Protein AF-A0A2G4JCY8-F1 (afdb_monomer)

Mean predicted aligned error: 13.97 Å

pLDDT: mean 80.03, std 12.87, range [49.38, 96.06]

Secondary structure (DSSP, 8-state):
----------S--HHHHHHHHHHHHHTT--HHHHHHHHHHHHHH---HHHHHHHHHHTT----THHHHHHHHHHH-TT-

Sequence (79 aa):
MPATVTLSVKNVPTAVAKRLKERAARNHRSRQGELQAILEEAGRSTPVGELATFVRRLALSTPSESAKMIREDRDDPRR

Radius of gyration: 23.47 Å; Cα contacts (8 Å, |Δi|>4): 16; chains: 1; bounding box: 53×44×54 Å

Foldseek 3Di:
DDDDDDDDDPPDPPVRVVVLCVVCVVVVHDSVVSVVVVVVVVVVDPPVVNVVVVCVVVVPPPPVVVVVVVCCVVVVPPD

Structure (mmCIF, N/CA/C/O backbone):
data_AF-A0A2G4JCY8-F1
#
_entry.id   AF-A0A2G4JCY8-F1
#
loop_
_atom_site.group_PDB
_atom_site.id
_atom_site.type_symbol
_atom_site.label_atom_id
_atom_site.label_alt_id
_atom_site.label_comp_id
_atom_site.label_asym_id
_atom_site.label_entity_id
_atom_site.label_seq_id
_atom_site.pdbx_PDB_ins_code
_atom_site.Cartn_x
_atom_site.Cartn_y
_atom_site.Cartn_z
_atom_site.occupancy
_atom_site.B_iso_or_equiv
_atom_site.auth_seq_id
_atom_site.auth_comp_id
_atom_site.auth_asym_id
_atom_site.auth_atom_id
_atom_site.pdbx_PDB_model_num
ATOM 1 N N . MET A 1 1 ? 13.803 18.450 6.773 1.00 49.38 1 MET A N 1
ATOM 2 C CA . MET A 1 1 ? 12.624 17.652 7.178 1.00 49.38 1 MET A CA 1
ATOM 3 C C . MET A 1 1 ? 12.031 17.041 5.921 1.00 49.38 1 MET A C 1
ATOM 5 O O . MET A 1 1 ? 11.849 17.803 4.978 1.00 49.38 1 MET A O 1
ATOM 9 N N . PRO A 1 2 ? 11.814 15.717 5.831 1.00 64.69 2 PRO A N 1
ATOM 10 C CA . PRO A 1 2 ? 11.166 15.147 4.653 1.00 64.69 2 PRO A CA 1
ATOM 11 C C . PRO A 1 2 ? 9.747 15.717 4.522 1.00 64.69 2 PRO A C 1
ATOM 13 O O . PRO A 1 2 ? 9.030 15.831 5.517 1.00 64.69 2 PRO A O 1
ATOM 16 N N . ALA A 1 3 ? 9.359 16.113 3.309 1.00 79.50 3 ALA A N 1
ATOM 17 C CA . ALA A 1 3 ? 8.011 16.594 3.034 1.00 79.50 3 ALA A CA 1
ATOM 18 C C . ALA A 1 3 ? 7.022 15.426 3.168 1.00 79.50 3 ALA A C 1
ATOM 20 O O . ALA A 1 3 ? 7.215 14.375 2.558 1.00 79.50 3 ALA A O 1
ATOM 21 N N . THR A 1 4 ? 5.978 15.599 3.978 1.00 80.00 4 THR A N 1
ATOM 22 C CA . THR A 1 4 ? 4.905 14.608 4.132 1.00 80.00 4 THR A CA 1
ATOM 23 C C . THR A 1 4 ? 3.664 15.071 3.379 1.00 80.00 4 THR A C 1
ATOM 25 O O . THR A 1 4 ? 3.372 16.264 3.315 1.00 80.00 4 THR A O 1
ATOM 28 N N . VAL A 1 5 ? 2.945 14.123 2.779 1.00 86.19 5 VAL A N 1
ATOM 29 C CA . VAL A 1 5 ? 1.700 14.371 2.042 1.00 86.19 5 VAL A CA 1
ATOM 30 C C . VAL A 1 5 ? 0.607 13.497 2.642 1.00 86.19 5 VAL A C 1
ATOM 32 O O . VAL A 1 5 ? 0.807 12.303 2.863 1.00 86.19 5 VAL A O 1
ATOM 35 N N . THR A 1 6 ? -0.558 14.086 2.899 1.00 88.19 6 THR A N 1
ATOM 36 C CA . THR A 1 6 ? -1.728 13.3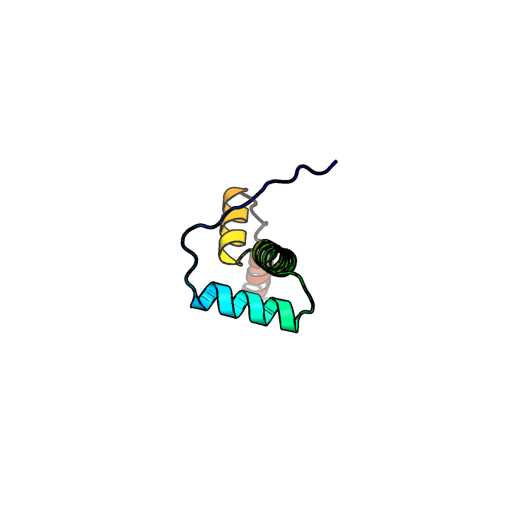56 3.393 1.00 88.19 6 THR A CA 1
ATOM 37 C C . THR A 1 6 ? -2.523 12.794 2.221 1.00 88.19 6 THR A C 1
ATOM 39 O O . THR A 1 6 ? -2.966 13.539 1.350 1.00 88.19 6 THR A O 1
ATOM 42 N N . LEU A 1 7 ? -2.752 11.482 2.225 1.00 83.62 7 LEU A N 1
ATOM 43 C CA . LEU A 1 7 ? -3.603 10.798 1.253 1.00 83.62 7 LEU A CA 1
ATOM 44 C C . LEU A 1 7 ? -4.943 10.441 1.902 1.00 83.62 7 LEU A C 1
ATOM 46 O O . LEU A 1 7 ? -4.983 9.912 3.011 1.00 83.62 7 LEU A O 1
ATOM 50 N N . SER A 1 8 ? -6.044 10.712 1.202 1.00 88.06 8 SER A N 1
ATOM 51 C CA . SER A 1 8 ? -7.394 10.335 1.630 1.00 88.06 8 SER A CA 1
ATOM 52 C C . SER A 1 8 ? -8.071 9.523 0.533 1.00 88.06 8 SER A C 1
ATOM 54 O O . SER A 1 8 ? -8.156 9.970 -0.610 1.00 88.06 8 SER A O 1
ATOM 56 N N . VAL A 1 9 ? -8.557 8.331 0.880 1.00 84.19 9 VAL A N 1
ATOM 57 C CA . VAL A 1 9 ? -9.278 7.448 -0.044 1.00 84.19 9 VAL A CA 1
ATOM 58 C C . VAL A 1 9 ? -10.758 7.472 0.323 1.00 84.19 9 VAL A C 1
ATOM 60 O O . VAL A 1 9 ? -11.142 7.051 1.415 1.00 84.19 9 VAL A O 1
ATOM 63 N N . LYS A 1 10 ? -11.595 7.983 -0.581 1.00 89.12 10 LYS A N 1
ATOM 64 C CA . LYS A 1 10 ? -13.052 8.049 -0.394 1.00 89.12 10 LYS A CA 1
ATOM 65 C C . LYS A 1 10 ? -13.721 6.773 -0.906 1.00 89.12 10 LYS A C 1
ATOM 67 O O . LYS A 1 10 ? -13.200 6.120 -1.804 1.00 89.12 10 LYS A O 1
ATOM 72 N N . ASN A 1 11 ? -14.894 6.452 -0.357 1.00 89.31 11 ASN A N 1
ATOM 73 C CA . ASN A 1 11 ? -15.756 5.350 -0.812 1.00 89.31 11 ASN A CA 1
ATOM 74 C C . ASN A 1 11 ? -15.086 3.964 -0.794 1.00 89.31 11 ASN A C 1
ATOM 76 O O . ASN A 1 11 ? -15.299 3.147 -1.687 1.00 89.31 11 ASN A O 1
ATOM 80 N N . VAL A 1 12 ? -14.276 3.682 0.230 1.00 87.69 12 VAL A N 1
ATOM 81 C CA . VAL A 1 12 ? -13.651 2.362 0.389 1.00 87.69 12 VAL A CA 1
ATOM 82 C C . VAL A 1 12 ? -14.734 1.316 0.686 1.00 87.69 12 VAL A C 1
ATOM 84 O O . VAL A 1 12 ? -15.464 1.475 1.669 1.00 87.69 12 VAL A O 1
ATOM 87 N N . PRO A 1 13 ? -14.829 0.222 -0.096 1.00 94.25 13 PRO A N 1
ATOM 88 C CA . PRO A 1 13 ? -15.767 -0.852 0.196 1.00 94.25 13 PRO A CA 1
ATOM 89 C C . PRO A 1 13 ? -15.544 -1.413 1.603 1.00 94.25 13 PRO A C 1
ATOM 91 O O . PRO A 1 13 ? -14.411 -1.680 2.015 1.00 94.25 13 PRO A O 1
ATOM 94 N N . THR A 1 14 ? -16.627 -1.650 2.339 1.00 93.19 14 THR A N 1
ATOM 95 C CA . THR A 1 14 ? -16.572 -2.093 3.744 1.00 93.19 14 THR A CA 1
ATOM 96 C C . THR A 1 14 ? -15.790 -3.395 3.918 1.00 93.19 14 THR A C 1
ATOM 98 O O . THR A 1 14 ? -15.021 -3.536 4.870 1.00 93.19 14 THR A O 1
ATOM 101 N N . ALA A 1 15 ? -15.907 -4.318 2.961 1.00 93.31 15 ALA A N 1
ATOM 102 C CA . ALA A 1 15 ? -15.142 -5.562 2.936 1.00 93.31 15 ALA A CA 1
ATOM 103 C C . ALA A 1 15 ? -13.623 -5.320 2.859 1.00 93.31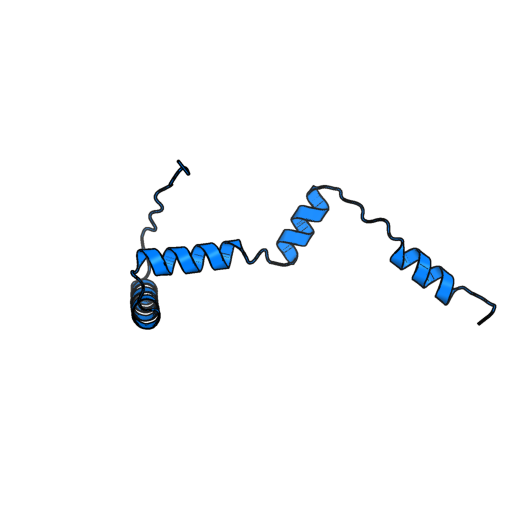 15 ALA A C 1
ATOM 105 O O . ALA A 1 15 ? -12.853 -5.998 3.540 1.00 93.31 15 ALA A O 1
ATOM 106 N N . VAL A 1 16 ? -13.186 -4.330 2.075 1.00 91.06 16 VAL A N 1
ATOM 107 C CA . VAL A 1 16 ? -11.768 -3.961 1.939 1.00 91.06 16 VAL A CA 1
ATOM 108 C C . VAL A 1 16 ? -11.265 -3.321 3.230 1.00 91.06 16 VAL A C 1
ATOM 110 O O . VAL A 1 16 ? -10.225 -3.722 3.749 1.00 91.06 16 VAL A O 1
ATOM 113 N N . ALA A 1 17 ? -12.036 -2.396 3.808 1.00 92.25 17 ALA A N 1
ATOM 114 C CA . ALA A 1 17 ? -11.695 -1.769 5.084 1.00 92.25 17 ALA A CA 1
ATOM 115 C C . ALA A 1 17 ? -11.589 -2.796 6.229 1.00 92.25 17 ALA A C 1
ATOM 117 O O . ALA A 1 17 ? -10.679 -2.716 7.060 1.00 92.25 17 ALA A O 1
ATOM 118 N N . LYS A 1 18 ? -12.483 -3.796 6.252 1.00 95.75 18 LYS A N 1
ATOM 119 C CA . LYS A 1 18 ? -12.452 -4.899 7.223 1.00 95.75 18 LYS A CA 1
ATOM 120 C C . LYS A 1 18 ? -11.189 -5.748 7.066 1.00 95.75 18 LYS A C 1
ATOM 122 O O . LYS A 1 18 ? -10.464 -5.923 8.043 1.00 95.75 18 LYS A O 1
ATOM 127 N N . ARG A 1 19 ? -10.873 -6.183 5.842 1.00 93.56 19 ARG A N 1
ATOM 128 C CA . ARG A 1 19 ? -9.649 -6.949 5.543 1.00 93.56 19 ARG A CA 1
ATOM 129 C C . ARG A 1 19 ? -8.382 -6.184 5.922 1.00 93.56 19 ARG A C 1
ATOM 131 O O . ARG A 1 19 ? -7.469 -6.770 6.495 1.00 93.56 19 ARG A O 1
ATOM 138 N N . LEU A 1 20 ? -8.334 -4.876 5.653 1.00 93.50 20 LEU A N 1
ATOM 139 C CA . LEU A 1 2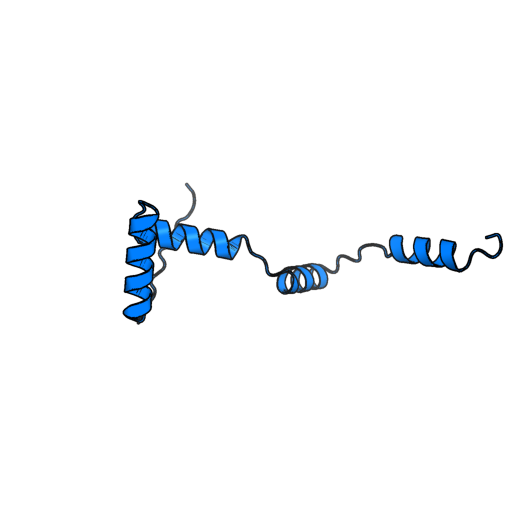0 ? -7.201 -4.031 6.039 1.00 93.50 20 LEU A CA 1
ATOM 140 C C . LEU A 1 20 ? -7.046 -3.967 7.564 1.00 93.50 20 LEU A C 1
ATOM 142 O O . LEU A 1 20 ? -5.936 -4.098 8.072 1.00 93.50 20 LEU A O 1
ATOM 146 N N . LYS A 1 21 ? -8.151 -3.818 8.307 1.00 93.69 21 LYS A N 1
ATOM 147 C CA . LYS A 1 21 ? -8.139 -3.824 9.779 1.00 93.69 21 LYS A CA 1
ATOM 148 C C . LYS A 1 21 ? -7.648 -5.163 10.340 1.00 93.69 21 LYS A C 1
ATOM 150 O O . LYS A 1 21 ? -6.834 -5.165 11.256 1.00 93.69 21 LYS A O 1
ATOM 155 N N . GLU A 1 22 ? -8.127 -6.281 9.802 1.00 96.06 22 GLU A N 1
ATOM 156 C CA . GLU A 1 22 ? -7.706 -7.628 10.213 1.00 96.06 22 GLU A CA 1
ATOM 157 C C . GLU A 1 22 ? -6.225 -7.875 9.904 1.00 96.06 22 GLU A C 1
ATOM 159 O O . GLU A 1 22 ? -5.491 -8.395 10.742 1.00 96.06 22 GLU A O 1
ATOM 164 N N . ARG A 1 23 ? -5.756 -7.456 8.722 1.00 95.38 23 ARG A N 1
ATOM 165 C CA . ARG A 1 23 ? -4.340 -7.523 8.339 1.00 95.38 23 ARG A CA 1
ATOM 166 C C . ARG A 1 23 ? -3.467 -6.685 9.278 1.00 95.38 23 ARG A C 1
ATOM 168 O O . ARG A 1 23 ? -2.477 -7.202 9.781 1.00 95.38 23 ARG A O 1
ATOM 175 N N . ALA A 1 24 ? -3.880 -5.457 9.588 1.00 95.31 24 ALA A N 1
ATOM 176 C CA . ALA A 1 24 ? -3.180 -4.588 10.532 1.00 95.31 24 ALA A CA 1
ATOM 177 C C . ALA A 1 24 ? -3.089 -5.215 11.936 1.00 95.31 24 ALA A C 1
ATOM 179 O O . ALA A 1 24 ? -2.017 -5.219 12.535 1.00 95.31 24 ALA A O 1
ATOM 180 N N . ALA A 1 25 ? -4.182 -5.815 12.429 1.00 95.12 25 ALA A N 1
ATOM 181 C CA . ALA A 1 25 ? -4.198 -6.516 13.715 1.00 95.12 25 ALA A CA 1
AT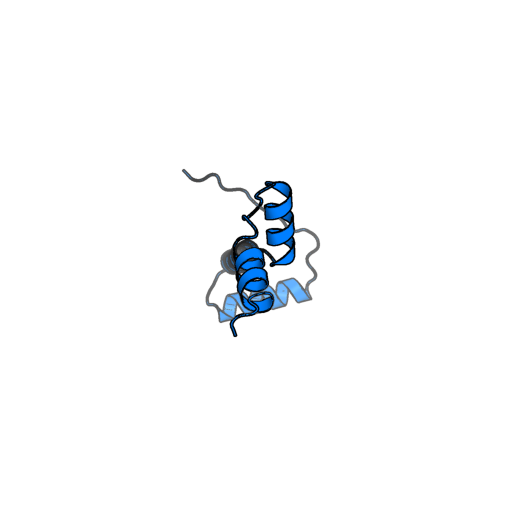OM 182 C C . ALA A 1 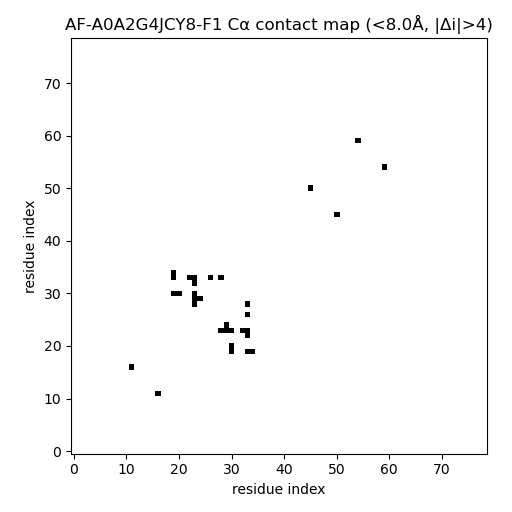25 ? -3.237 -7.716 13.741 1.00 95.12 25 ALA A C 1
ATOM 184 O O . ALA A 1 25 ? -2.488 -7.865 14.702 1.00 95.12 25 ALA A O 1
ATOM 185 N N . ARG A 1 26 ? -3.209 -8.528 12.672 1.00 95.38 26 ARG A N 1
ATOM 186 C CA . ARG A 1 26 ? -2.269 -9.658 12.540 1.00 95.38 26 ARG A CA 1
ATOM 187 C C . ARG A 1 26 ? -0.809 -9.214 12.496 1.00 95.38 26 ARG A C 1
ATOM 189 O O . ARG A 1 26 ? 0.043 -9.885 13.059 1.00 95.38 26 ARG A O 1
ATOM 196 N N . ASN A 1 27 ? -0.531 -8.086 11.850 1.00 93.00 27 ASN A N 1
ATOM 197 C CA . ASN A 1 27 ? 0.820 -7.539 11.734 1.00 93.00 27 ASN A CA 1
ATOM 198 C C . ASN A 1 27 ? 1.220 -6.663 12.931 1.00 93.00 27 ASN A C 1
ATOM 200 O O . ASN A 1 27 ? 2.288 -6.056 12.897 1.00 93.00 27 ASN A O 1
ATOM 204 N N . HIS A 1 28 ? 0.369 -6.560 13.961 1.00 95.06 28 HIS A N 1
ATOM 205 C CA . HIS A 1 28 ? 0.563 -5.690 15.125 1.00 95.06 28 HIS A CA 1
ATOM 206 C C . HIS A 1 28 ? 0.842 -4.221 14.753 1.00 95.06 28 HIS A C 1
ATOM 208 O O . HIS A 1 28 ? 1.617 -3.525 15.405 1.00 95.06 28 HIS A O 1
ATOM 214 N N . ARG A 1 29 ? 0.201 -3.735 13.683 1.00 92.00 29 ARG A N 1
ATOM 215 C CA . ARG A 1 29 ? 0.351 -2.373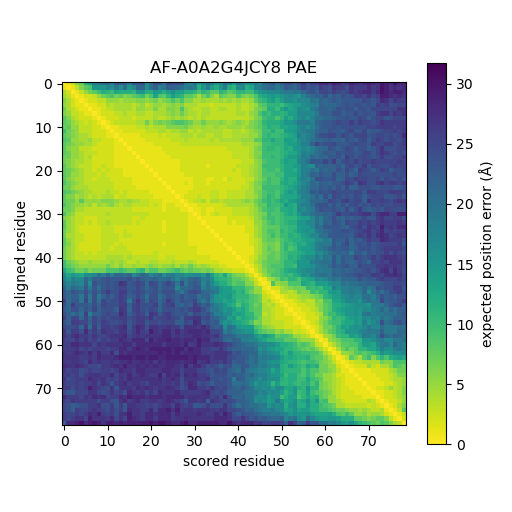 13.155 1.00 92.00 29 ARG A CA 1
ATOM 216 C C . ARG A 1 29 ? -0.951 -1.590 13.271 1.00 92.00 29 ARG A C 1
ATOM 218 O O . ARG A 1 29 ? -2.049 -2.145 13.300 1.00 92.00 29 ARG A O 1
ATOM 225 N N . SER A 1 30 ? -0.838 -0.262 13.289 1.00 95.00 30 SER A N 1
ATOM 226 C CA . SER A 1 30 ? -2.001 0.606 13.094 1.00 95.00 30 SER A CA 1
ATOM 227 C C . SER A 1 30 ? -2.521 0.476 11.657 1.00 95.00 30 SER A C 1
ATOM 229 O O . SER A 1 30 ? -1.791 0.077 10.752 1.00 95.00 30 SER A O 1
ATOM 231 N N . ARG A 1 31 ? -3.781 0.857 11.409 1.00 90.06 31 ARG A N 1
ATOM 232 C CA . ARG A 1 31 ? -4.344 0.850 10.042 1.00 90.06 31 ARG A CA 1
ATOM 233 C C . ARG A 1 31 ? -3.537 1.725 9.082 1.00 90.06 31 ARG A C 1
ATOM 235 O O . ARG A 1 31 ? -3.330 1.334 7.940 1.00 90.06 31 ARG A O 1
ATOM 242 N N . GLN A 1 32 ? -3.081 2.882 9.564 1.00 89.94 32 GLN A N 1
ATOM 243 C CA . GLN A 1 32 ? -2.247 3.797 8.789 1.00 89.94 32 GLN A CA 1
ATOM 244 C C . GLN A 1 32 ? -0.884 3.172 8.482 1.00 89.94 32 GLN A C 1
ATOM 246 O O . GLN A 1 32 ? -0.435 3.231 7.344 1.00 89.94 32 GLN A O 1
ATOM 251 N N . GLY A 1 33 ? -0.259 2.525 9.470 1.00 90.94 33 GLY A N 1
ATOM 252 C CA . GLY A 1 33 ? 1.020 1.840 9.282 1.00 90.94 33 GLY A CA 1
ATOM 253 C C . GLY A 1 33 ? 0.918 0.649 8.331 1.00 90.94 33 GLY A C 1
ATOM 254 O O . GLY A 1 33 ? 1.808 0.434 7.516 1.00 90.94 33 GLY A O 1
ATOM 255 N N . GLU A 1 34 ? -0.186 -0.098 8.376 1.00 94.25 34 GLU A N 1
ATOM 256 C CA . GLU A 1 34 ? -0.430 -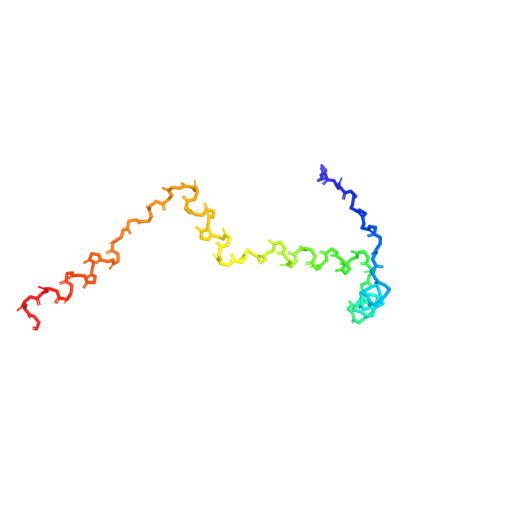1.188 7.429 1.00 94.25 34 GLU A CA 1
ATOM 257 C C . GLU A 1 34 ? -0.659 -0.666 6.006 1.00 94.25 34 GLU A C 1
ATOM 259 O O . GLU A 1 34 ? -0.102 -1.211 5.057 1.00 94.25 34 GLU A O 1
ATOM 264 N N . LEU A 1 35 ? -1.435 0.412 5.851 1.00 91.88 35 LEU A N 1
ATOM 265 C CA . LEU A 1 35 ? -1.636 1.046 4.550 1.00 91.88 35 LEU A CA 1
ATOM 266 C C . LEU A 1 35 ? -0.312 1.566 3.979 1.00 91.88 35 LEU A C 1
ATOM 268 O O . LEU A 1 35 ? -0.029 1.344 2.806 1.00 91.88 35 LEU A O 1
ATOM 272 N N . GLN A 1 36 ? 0.514 2.202 4.809 1.00 91.00 36 GLN A N 1
ATOM 273 C CA . GLN A 1 36 ? 1.841 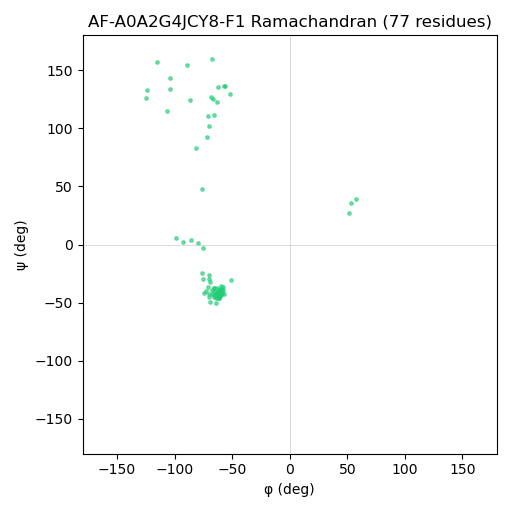2.653 4.411 1.00 91.00 36 GLN A CA 1
ATOM 274 C C . GLN A 1 36 ? 2.728 1.478 3.986 1.00 91.00 36 GLN A C 1
ATOM 276 O O . GLN A 1 36 ? 3.329 1.543 2.921 1.00 91.00 36 GLN A O 1
ATOM 281 N N . ALA A 1 37 ? 2.758 0.381 4.748 1.00 90.69 37 ALA A N 1
ATOM 282 C CA . ALA A 1 37 ? 3.542 -0.799 4.389 1.00 90.69 37 ALA A CA 1
ATOM 283 C C . ALA A 1 37 ? 3.132 -1.385 3.026 1.00 90.69 37 ALA A C 1
ATOM 285 O O . ALA A 1 37 ? 3.999 -1.719 2.222 1.00 90.69 37 ALA A O 1
ATOM 286 N N . ILE A 1 38 ? 1.824 -1.454 2.745 1.00 90.00 38 ILE A N 1
ATOM 287 C CA . ILE A 1 38 ? 1.298 -1.899 1.445 1.00 90.00 38 ILE A CA 1
ATOM 288 C C . ILE A 1 38 ? 1.720 -0.941 0.326 1.00 90.00 38 ILE A C 1
ATOM 290 O O . ILE A 1 38 ? 2.127 -1.394 -0.740 1.00 90.00 38 ILE A O 1
ATOM 294 N N . LEU A 1 39 ? 1.633 0.372 0.553 1.00 88.44 39 LEU A N 1
ATOM 295 C CA . LEU A 1 39 ? 2.030 1.373 -0.439 1.00 88.44 39 LEU A CA 1
ATOM 296 C C . LEU A 1 39 ? 3.535 1.335 -0.724 1.00 88.44 39 LEU A C 1
ATOM 298 O O . LEU A 1 39 ? 3.937 1.433 -1.878 1.00 88.44 39 LEU A O 1
ATOM 302 N N . GLU A 1 40 ? 4.369 1.155 0.299 1.00 88.00 40 GLU A N 1
ATOM 303 C CA . GLU A 1 40 ? 5.812 1.020 0.112 1.00 88.00 40 GLU A CA 1
ATOM 304 C C . GLU A 1 40 ? 6.182 -0.279 -0.618 1.00 88.00 40 GLU A C 1
ATOM 306 O O . GLU A 1 40 ? 7.084 -0.282 -1.451 1.00 88.00 40 GLU A O 1
ATOM 311 N N . GLU A 1 41 ? 5.501 -1.389 -0.321 1.00 87.12 41 GLU A N 1
ATOM 312 C CA . GLU A 1 41 ? 5.673 -2.658 -1.036 1.00 87.12 41 GLU A CA 1
ATOM 313 C C . GLU A 1 41 ? 5.257 -2.529 -2.509 1.00 87.12 41 GLU A C 1
ATOM 315 O O . GLU A 1 41 ? 6.019 -2.906 -3.400 1.00 87.12 41 GLU A O 1
ATOM 320 N N . ALA A 1 42 ? 4.100 -1.916 -2.772 1.00 82.38 42 ALA A N 1
ATOM 321 C CA . ALA A 1 42 ? 3.624 -1.646 -4.125 1.00 82.38 42 ALA A CA 1
ATOM 322 C C . ALA A 1 42 ? 4.574 -0.715 -4.896 1.00 82.38 42 ALA A C 1
ATOM 324 O O . ALA A 1 42 ? 4.837 -0.955 -6.067 1.00 82.38 42 ALA A O 1
ATOM 325 N N . GLY A 1 43 ? 5.142 0.302 -4.239 1.00 77.69 43 GLY A N 1
AT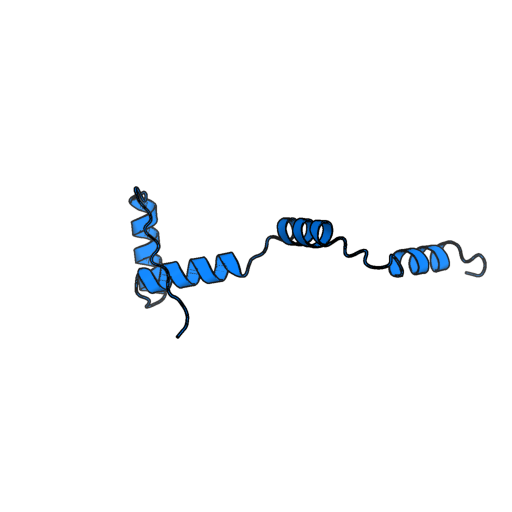OM 326 C CA . GLY A 1 43 ? 6.120 1.208 -4.848 1.00 77.69 43 GLY A CA 1
ATOM 327 C C . GLY A 1 43 ? 7.479 0.560 -5.135 1.00 77.69 43 GLY A C 1
ATOM 328 O O . GLY A 1 43 ? 8.177 0.986 -6.051 1.00 77.69 43 GLY A O 1
ATOM 329 N N . ARG A 1 44 ? 7.860 -0.482 -4.383 1.00 76.69 44 ARG A N 1
ATOM 330 C CA . ARG A 1 44 ? 9.067 -1.286 -4.652 1.00 76.69 44 ARG A CA 1
ATOM 331 C C . ARG A 1 44 ? 8.878 -2.244 -5.826 1.00 76.69 44 ARG A C 1
ATOM 333 O O . ARG A 1 44 ? 9.842 -2.565 -6.516 1.00 76.69 44 ARG A O 1
ATOM 340 N N . SER A 1 45 ? 7.650 -2.697 -6.058 1.00 61.31 45 SER A N 1
ATOM 341 C CA . SER A 1 45 ? 7.313 -3.537 -7.200 1.00 61.31 45 SER A CA 1
ATOM 342 C C . SER A 1 45 ? 7.126 -2.663 -8.439 1.00 61.31 45 SER A C 1
ATOM 344 O O . SER A 1 45 ? 6.012 -2.297 -8.790 1.00 61.31 45 SER A O 1
ATOM 346 N N . THR A 1 46 ? 8.215 -2.304 -9.126 1.00 60.50 46 THR A N 1
ATOM 347 C CA . THR A 1 46 ? 8.082 -1.899 -10.531 1.00 60.50 46 THR A CA 1
ATOM 348 C C . THR A 1 46 ? 7.762 -3.172 -11.308 1.00 60.50 46 THR A C 1
ATOM 350 O O . THR A 1 46 ? 8.634 -4.046 -11.395 1.00 60.50 46 THR A O 1
ATOM 353 N N . PRO A 1 47 ? 6.543 -3.350 -11.849 1.00 64.25 47 PRO A N 1
ATOM 354 C CA . PRO A 1 47 ? 6.283 -4.511 -12.680 1.00 64.25 47 PRO A CA 1
ATOM 355 C C . PRO A 1 47 ? 7.296 -4.489 -13.826 1.00 64.25 47 PRO A C 1
ATOM 357 O O . PRO A 1 47 ? 7.570 -3.437 -14.402 1.00 64.25 47 PRO A O 1
ATOM 360 N N . VAL A 1 48 ? 7.890 -5.641 -14.148 1.00 60.28 48 VAL A N 1
ATOM 361 C CA . VAL A 1 48 ? 8.976 -5.745 -15.144 1.00 60.28 48 VAL A CA 1
ATOM 362 C C . VAL A 1 48 ? 8.599 -5.061 -16.471 1.00 60.28 48 VAL A C 1
ATOM 364 O O . VAL A 1 48 ? 9.455 -4.478 -17.135 1.00 60.28 48 VAL A O 1
ATOM 367 N N . GLY A 1 49 ? 7.305 -5.042 -16.814 1.00 61.09 49 GLY A N 1
ATOM 368 C CA . GLY A 1 49 ? 6.762 -4.293 -17.949 1.00 61.09 49 GLY A CA 1
ATOM 369 C C . GLY A 1 49 ? 6.911 -2.768 -17.844 1.00 61.09 49 GLY A C 1
ATOM 370 O O . GLY A 1 49 ? 7.300 -2.132 -18.821 1.00 61.09 49 GLY A O 1
ATOM 371 N N . GLU A 1 50 ? 6.678 -2.157 -16.682 1.00 65.75 50 GLU A N 1
ATOM 372 C CA . GLU A 1 50 ? 6.882 -0.714 -16.472 1.00 65.75 50 GLU A CA 1
ATOM 373 C C . GLU A 1 50 ? 8.367 -0.344 -16.458 1.00 65.75 50 GLU A C 1
ATOM 375 O O . GLU A 1 50 ? 8.740 0.669 -17.049 1.00 65.75 50 GLU A O 1
ATOM 380 N N . LEU A 1 51 ? 9.232 -1.201 -15.904 1.00 65.75 51 LEU A N 1
ATOM 381 C CA . LEU A 1 51 ? 10.684 -1.019 -15.984 1.00 65.75 51 LEU A CA 1
ATOM 382 C C . LEU A 1 51 ? 11.165 -1.071 -17.440 1.00 65.75 51 LEU A C 1
ATOM 384 O O . LEU A 1 51 ? 11.907 -0.195 -17.877 1.00 65.75 51 LEU A O 1
ATOM 388 N N . ALA A 1 52 ? 10.695 -2.049 -18.219 1.00 64.12 52 ALA A N 1
ATOM 389 C CA . ALA A 1 52 ? 11.005 -2.147 -19.644 1.00 64.12 52 ALA A CA 1
ATOM 390 C C . ALA A 1 52 ? 10.528 -0.907 -20.422 1.00 64.12 52 ALA A C 1
ATOM 392 O O . ALA A 1 52 ? 11.208 -0.448 -21.340 1.00 64.12 52 ALA A O 1
ATOM 393 N N . THR A 1 53 ? 9.386 -0.334 -20.039 1.00 69.19 53 THR A N 1
ATOM 394 C CA . THR A 1 53 ? 8.834 0.874 -20.670 1.00 69.19 53 THR A CA 1
ATOM 395 C C . THR A 1 53 ? 9.643 2.121 -20.290 1.00 69.19 53 THR A C 1
ATOM 397 O O . THR A 1 53 ? 9.941 2.953 -21.147 1.00 69.19 53 THR A O 1
ATOM 400 N N . PHE A 1 54 ? 10.077 2.222 -19.032 1.00 65.56 54 PHE A N 1
ATOM 401 C CA . PHE A 1 54 ? 10.947 3.284 -18.526 1.00 65.56 54 PHE A CA 1
ATOM 402 C C . PHE A 1 54 ? 12.348 3.251 -19.162 1.00 65.56 54 PHE A C 1
ATOM 404 O O . PHE A 1 54 ? 12.822 4.279 -19.645 1.00 65.56 54 PHE A O 1
ATOM 411 N N . VAL A 1 55 ? 12.971 2.071 -19.268 1.00 68.31 55 VAL A N 1
ATOM 412 C CA . VAL A 1 55 ? 14.273 1.869 -19.936 1.00 68.31 55 VAL A CA 1
ATOM 413 C C . VAL A 1 55 ? 14.204 2.231 -21.423 1.00 68.31 55 VAL A C 1
ATOM 415 O O . VAL A 1 55 ? 15.086 2.925 -21.926 1.00 68.31 55 VAL A O 1
ATOM 418 N N . ARG A 1 56 ? 13.126 1.841 -22.123 1.00 66.44 56 ARG A N 1
ATOM 419 C CA . ARG A 1 56 ? 12.891 2.248 -23.522 1.00 66.44 56 ARG A CA 1
ATOM 420 C C . ARG A 1 56 ? 12.755 3.765 -23.663 1.00 66.44 56 ARG A C 1
ATOM 422 O O . ARG A 1 56 ? 13.275 4.332 -24.618 1.00 66.44 56 ARG A O 1
ATOM 429 N N . ARG A 1 57 ? 12.087 4.427 -22.713 1.00 64.50 57 ARG A N 1
ATOM 430 C CA . ARG A 1 57 ? 11.893 5.886 -22.712 1.00 64.50 57 ARG A CA 1
ATOM 431 C C . ARG A 1 57 ? 13.181 6.665 -22.438 1.00 64.50 57 ARG A C 1
ATOM 433 O O . ARG A 1 57 ? 13.331 7.769 -22.945 1.00 64.50 57 ARG A O 1
ATOM 440 N N . LEU A 1 58 ? 14.108 6.086 -21.678 1.00 71.00 58 LEU A N 1
ATOM 441 C CA . LEU A 1 58 ? 15.442 6.640 -21.434 1.00 71.00 58 LEU A CA 1
ATOM 442 C C . LEU A 1 58 ? 16.403 6.476 -22.628 1.00 71.00 58 LEU A C 1
ATOM 444 O O . LEU A 1 58 ? 17.534 6.944 -22.546 1.00 71.00 58 LEU A O 1
ATOM 448 N N . ALA A 1 59 ? 15.977 5.817 -23.717 1.00 62.31 59 ALA A N 1
ATOM 449 C CA . ALA A 1 59 ? 16.790 5.537 -24.907 1.00 62.31 59 ALA A CA 1
ATOM 450 C C . ALA A 1 59 ? 18.147 4.870 -24.597 1.00 62.31 59 ALA A C 1
ATOM 452 O O . ALA A 1 59 ? 19.103 4.988 -25.364 1.00 62.31 59 ALA A O 1
ATOM 453 N N . LEU A 1 60 ? 18.228 4.139 -23.481 1.00 58.72 60 LEU A N 1
ATOM 454 C CA . LEU A 1 60 ? 19.405 3.365 -23.115 1.00 58.72 60 LEU A CA 1
ATOM 455 C C . LEU A 1 60 ? 19.484 2.161 -24.058 1.00 58.72 60 LEU A C 1
ATOM 457 O O . LEU A 1 60 ? 18.875 1.121 -23.816 1.00 58.72 60 LEU A O 1
ATOM 461 N N . SER A 1 61 ? 20.211 2.311 -25.167 1.00 57.47 61 SER A N 1
ATOM 462 C CA . SER A 1 61 ? 20.664 1.159 -25.942 1.00 57.47 61 SER A CA 1
ATOM 463 C C . SER A 1 61 ? 21.731 0.460 -25.120 1.00 57.47 61 SER A C 1
ATOM 465 O O . SER A 1 61 ? 22.873 0.914 -25.071 1.00 57.47 61 SER A O 1
ATOM 467 N N . THR A 1 62 ? 21.373 -0.643 -24.466 1.00 62.19 62 THR A N 1
ATOM 468 C CA . THR A 1 62 ? 22.397 -1.599 -24.064 1.00 62.19 62 THR A CA 1
ATOM 469 C C . THR A 1 62 ? 23.022 -2.130 -25.355 1.00 62.19 62 THR A C 1
ATOM 471 O O . THR A 1 62 ? 22.294 -2.600 -26.238 1.00 62.19 62 THR A O 1
ATOM 474 N N . PRO A 1 63 ? 24.347 -2.000 -25.540 1.00 59.97 63 PRO A N 1
ATOM 475 C CA . PRO A 1 63 ? 25.010 -2.587 -26.690 1.00 59.97 63 PRO A CA 1
ATOM 476 C C . PRO A 1 63 ? 24.629 -4.064 -26.760 1.00 59.97 63 PRO A C 1
ATOM 478 O O . PRO A 1 63 ? 24.705 -4.780 -25.763 1.00 59.97 63 PRO A O 1
ATOM 481 N N . SER A 1 64 ? 24.188 -4.527 -27.929 1.00 64.56 64 SER A N 1
ATOM 482 C CA . SER A 1 64 ? 23.826 -5.932 -28.152 1.00 64.56 64 SER A CA 1
ATOM 483 C C . SER A 1 64 ? 25.084 -6.803 -28.289 1.00 64.56 64 SER A C 1
ATOM 485 O O . SER A 1 64 ? 25.242 -7.574 -29.232 1.00 64.56 64 SER A O 1
ATOM 487 N N . GLU A 1 65 ? 26.024 -6.623 -27.366 1.00 66.75 65 GLU A N 1
ATOM 488 C CA . GLU A 1 65 ? 27.310 -7.306 -27.313 1.00 66.75 65 GLU A CA 1
ATOM 489 C C . GLU A 1 65 ? 27.094 -8.806 -27.116 1.00 66.75 65 GLU A C 1
ATOM 491 O O . GLU A 1 65 ? 27.639 -9.614 -27.861 1.00 66.75 65 GLU A O 1
ATOM 496 N N . SER A 1 66 ? 26.143 -9.176 -26.254 1.00 71.25 66 SER A N 1
ATOM 497 C CA . SER A 1 66 ? 25.731 -10.569 -26.071 1.00 71.25 66 SER A CA 1
ATOM 498 C C . SER A 1 66 ? 25.187 -11.197 -27.360 1.00 71.25 66 SER A C 1
ATOM 500 O O . SER A 1 66 ? 25.475 -12.353 -27.646 1.00 71.25 66 SER A O 1
ATOM 502 N N . ALA A 1 67 ? 24.433 -10.455 -28.182 1.00 78.38 67 ALA A N 1
ATOM 503 C CA . ALA A 1 67 ? 23.920 -10.999 -29.442 1.00 78.38 67 ALA A CA 1
ATOM 504 C C . ALA A 1 67 ? 24.994 -11.089 -30.535 1.00 78.38 67 ALA A C 1
ATOM 506 O O . ALA A 1 67 ? 24.841 -11.900 -31.448 1.00 78.38 67 ALA A O 1
ATOM 507 N N . LYS A 1 68 ? 26.049 -10.265 -30.468 1.00 80.25 68 LYS A N 1
ATOM 508 C CA . LYS A 1 68 ? 27.239 -10.420 -31.315 1.00 80.25 68 LYS A CA 1
ATOM 509 C C . LYS A 1 68 ? 28.018 -11.670 -30.922 1.00 80.25 68 LYS A C 1
ATOM 511 O O . LYS A 1 68 ? 28.243 -12.501 -31.788 1.00 80.25 68 LYS A O 1
ATOM 516 N N . MET A 1 69 ? 28.294 -11.852 -29.632 1.00 79.88 69 MET A N 1
ATOM 517 C CA . MET A 1 69 ? 28.996 -13.030 -29.110 1.00 79.88 69 MET A CA 1
ATOM 518 C C . MET A 1 69 ? 28.276 -14.340 -29.472 1.00 79.88 69 MET A C 1
ATOM 520 O O . MET A 1 69 ? 28.909 -15.287 -29.919 1.00 79.88 69 MET A O 1
ATOM 524 N N . ILE A 1 70 ? 26.939 -14.385 -29.361 1.00 84.31 70 ILE A N 1
ATOM 525 C CA . ILE A 1 70 ? 26.143 -15.567 -29.749 1.00 84.31 70 ILE A CA 1
ATOM 526 C C . ILE A 1 70 ? 26.206 -15.834 -31.261 1.00 84.31 70 ILE A C 1
ATOM 528 O O . ILE A 1 70 ? 26.206 -16.989 -31.678 1.00 84.31 70 ILE A O 1
ATOM 532 N N . ARG A 1 71 ? 26.222 -14.789 -32.099 1.00 83.62 71 ARG A N 1
ATOM 533 C CA . ARG A 1 71 ? 26.356 -14.963 -33.554 1.00 83.62 71 ARG A CA 1
ATOM 534 C C . ARG A 1 71 ? 27.749 -15.438 -33.930 1.00 83.62 71 ARG A C 1
ATOM 536 O O . ARG A 1 71 ? 27.853 -16.336 -34.745 1.00 83.62 71 ARG A O 1
ATOM 543 N N . GLU A 1 72 ? 28.783 -14.880 -33.312 1.00 85.50 72 GLU A N 1
ATOM 544 C CA . GLU A 1 72 ? 30.168 -15.297 -33.536 1.00 85.50 72 GLU A CA 1
ATOM 545 C C . GLU A 1 72 ? 30.383 -16.766 -33.157 1.00 85.50 72 GLU A C 1
ATOM 547 O O . GLU A 1 72 ? 30.948 -17.499 -33.955 1.00 85.50 72 GLU A O 1
ATOM 552 N N . ASP A 1 73 ? 29.861 -17.225 -32.014 1.00 83.69 73 ASP A N 1
ATOM 553 C CA . ASP A 1 73 ? 29.960 -18.636 -31.601 1.00 83.69 73 ASP A CA 1
ATOM 554 C C . ASP A 1 73 ? 29.123 -19.582 -32.485 1.00 83.69 73 ASP A C 1
ATOM 556 O O . ASP A 1 73 ? 29.495 -20.731 -32.713 1.00 83.69 73 ASP A O 1
ATOM 560 N N . ARG A 1 74 ? 27.985 -19.109 -33.014 1.00 81.19 74 ARG A N 1
ATOM 561 C CA . ARG A 1 74 ? 27.135 -19.890 -33.928 1.00 81.19 74 ARG A CA 1
ATOM 562 C C . ARG A 1 74 ? 27.735 -20.000 -35.331 1.00 81.19 74 ARG A C 1
ATOM 564 O O . ARG A 1 74 ? 27.608 -21.047 -35.961 1.00 81.19 74 ARG A O 1
ATOM 571 N N . ASP A 1 75 ? 28.282 -18.902 -35.835 1.00 85.81 75 ASP A N 1
ATOM 572 C CA . ASP A 1 75 ? 28.764 -18.782 -37.208 1.00 85.81 75 ASP A CA 1
ATOM 573 C C . ASP A 1 75 ? 30.261 -19.122 -37.322 1.00 85.81 75 ASP A C 1
ATOM 575 O O . ASP A 1 75 ? 30.805 -19.030 -38.422 1.00 85.81 75 ASP A O 1
ATOM 579 N N . ASP A 1 76 ? 30.925 -19.525 -36.227 1.00 80.56 76 ASP A N 1
ATOM 580 C CA . ASP A 1 76 ? 32.304 -20.019 -36.251 1.00 80.56 76 ASP A CA 1
ATOM 581 C C . ASP A 1 76 ? 32.378 -21.343 -37.034 1.00 80.56 76 ASP A C 1
ATOM 583 O O . ASP A 1 76 ? 31.885 -22.376 -36.573 1.00 80.56 76 ASP A O 1
ATOM 587 N N . PRO A 1 77 ? 33.019 -21.359 -38.215 1.00 69.06 77 PRO A N 1
ATOM 588 C CA . PRO A 1 77 ? 33.127 -22.558 -39.034 1.00 69.06 77 PRO A CA 1
ATOM 589 C C . PRO A 1 77 ? 34.225 -23.517 -38.542 1.00 69.06 77 PRO A C 1
ATOM 591 O O . PRO A 1 77 ? 34.491 -24.519 -39.204 1.00 69.06 77 PRO A O 1
ATOM 594 N N . ARG A 1 78 ? 34.924 -23.193 -37.443 1.00 68.88 78 ARG A N 1
ATOM 595 C CA . ARG A 1 78 ? 36.025 -23.994 -36.878 1.00 68.88 78 ARG A CA 1
ATOM 596 C C . ARG A 1 78 ? 35.608 -24.884 -35.703 1.00 68.88 78 ARG A C 1
ATOM 598 O O . ARG A 1 78 ? 36.487 -25.502 -35.097 1.00 68.88 78 ARG A O 1
ATOM 605 N N . ARG A 1 79 ? 34.314 -24.946 -35.384 1.00 57.69 79 ARG A N 1
ATOM 606 C CA . ARG A 1 79 ? 33.745 -25.818 -34.350 1.00 57.69 79 ARG A CA 1
ATOM 607 C C . ARG A 1 79 ? 33.077 -27.060 -34.934 1.00 57.69 79 ARG A C 1
ATOM 609 O O . ARG A 1 79 ? 32.550 -26.977 -36.063 1.00 57.69 79 ARG A O 1
#

Solvent-accessible surface area (backbone atoms only — not comparable to full-atom values): 5004 Å² total; per-residue (Å²): 130,86,88,83,82,90,84,83,82,78,88,69,53,67,70,58,55,49,51,48,48,52,50,9,59,74,68,76,39,52,60,67,56,38,52,47,53,52,51,54,52,54,68,68,55,64,53,70,68,56,49,54,49,50,45,59,72,67,65,67,74,72,77,63,55,70,63,49,54,53,46,52,69,69,69,44,88,87,116